Protein AF-A0A950QZ18-F1 (afdb_monomer_lite)

Structure (mmCIF, N/CA/C/O backbone):
data_AF-A0A950QZ18-F1
#
_entry.id   AF-A0A950QZ18-F1
#
loop_
_atom_site.group_PDB
_atom_site.id
_atom_site.type_symbol
_atom_site.label_atom_id
_atom_site.label_alt_id
_atom_site.label_comp_id
_atom_site.label_asym_id
_atom_site.label_entity_id
_atom_site.label_seq_id
_atom_site.pdbx_PDB_ins_code
_atom_site.Cartn_x
_atom_site.Cartn_y
_atom_site.Cartn_z
_atom_site.occupancy
_atom_sit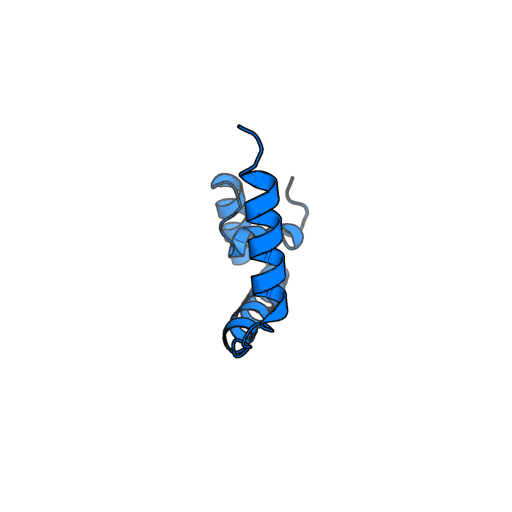e.B_iso_or_equiv
_atom_site.auth_seq_id
_atom_site.auth_comp_id
_atom_site.auth_asym_id
_atom_site.auth_atom_id
_atom_site.pdbx_PDB_model_num
ATOM 1 N N . MET A 1 1 ? 16.571 12.786 -3.465 1.00 61.41 1 MET A N 1
ATOM 2 C CA . MET A 1 1 ? 17.286 12.115 -4.578 1.00 61.41 1 MET A CA 1
ATOM 3 C C . MET A 1 1 ? 17.119 10.612 -4.479 1.00 61.41 1 MET A C 1
ATOM 5 O O . MET A 1 1 ? 17.523 10.071 -3.463 1.00 61.41 1 MET A O 1
ATOM 9 N N . PHE A 1 2 ? 16.556 9.937 -5.482 1.00 64.88 2 PHE A N 1
ATOM 10 C CA . PHE A 1 2 ? 16.549 8.470 -5.520 1.00 64.88 2 PHE A CA 1
ATOM 11 C C . PHE A 1 2 ? 17.983 7.927 -5.470 1.00 64.88 2 PHE A C 1
ATOM 13 O O . PHE A 1 2 ? 18.844 8.395 -6.212 1.00 64.88 2 PHE A O 1
ATOM 20 N N . SER A 1 3 ? 18.246 6.998 -4.551 1.00 76.88 3 SER A N 1
ATOM 21 C CA . SER A 1 3 ? 19.503 6.251 -4.496 1.00 76.88 3 SER A CA 1
ATOM 22 C C . SER A 1 3 ? 19.495 5.157 -5.576 1.00 76.88 3 SER A C 1
ATOM 24 O O . SER A 1 3 ? 18.622 5.131 -6.442 1.00 76.88 3 SER A O 1
ATOM 26 N N . ARG A 1 4 ? 20.458 4.227 -5.540 1.00 86.88 4 ARG A N 1
ATOM 27 C CA . ARG A 1 4 ? 20.537 3.093 -6.482 1.00 86.88 4 ARG A CA 1
ATOM 28 C C . ARG A 1 4 ? 19.266 2.221 -6.516 1.00 86.88 4 ARG A C 1
ATOM 30 O O . ARG A 1 4 ? 19.055 1.507 -7.489 1.00 86.88 4 ARG A O 1
ATOM 37 N N . HIS A 1 5 ? 18.445 2.275 -5.468 1.00 93.62 5 HIS A N 1
ATOM 38 C CA . HIS A 1 5 ? 17.190 1.540 -5.324 1.00 93.62 5 HIS A CA 1
ATOM 39 C C . HIS A 1 5 ? 16.082 2.475 -4.832 1.00 93.62 5 HIS A C 1
ATOM 41 O O . HIS A 1 5 ? 16.348 3.475 -4.162 1.00 93.62 5 HIS A O 1
ATOM 47 N N . VAL A 1 6 ? 14.830 2.132 -5.130 1.00 95.31 6 VAL A N 1
ATOM 48 C CA . VAL A 1 6 ? 13.655 2.938 -4.751 1.00 95.31 6 VAL A CA 1
ATOM 49 C C . VAL A 1 6 ? 12.951 2.438 -3.488 1.00 95.31 6 VAL A C 1
ATOM 51 O O . VAL A 1 6 ? 11.896 2.954 -3.147 1.00 95.31 6 VAL A O 1
ATOM 54 N N . SER A 1 7 ? 13.538 1.485 -2.757 1.00 93.19 7 SER A N 1
ATOM 55 C CA . SER A 1 7 ? 12.931 0.780 -1.614 1.00 93.19 7 SER A CA 1
ATOM 56 C C . SER A 1 7 ? 12.237 1.699 -0.605 1.00 93.19 7 SER A C 1
ATOM 58 O O . SER A 1 7 ? 11.100 1.467 -0.217 1.00 93.19 7 SER A O 1
ATOM 60 N N . ARG A 1 8 ? 12.882 2.813 -0.237 1.00 93.25 8 ARG A N 1
ATOM 61 C CA . ARG A 1 8 ? 12.331 3.779 0.731 1.00 93.25 8 ARG A CA 1
ATOM 62 C C . ARG A 1 8 ? 11.116 4.571 0.233 1.00 93.25 8 ARG A C 1
ATOM 64 O O . ARG A 1 8 ? 10.446 5.211 1.028 1.00 93.25 8 ARG A O 1
ATOM 71 N N . TYR A 1 9 ? 10.885 4.584 -1.076 1.00 94.75 9 TYR A N 1
ATOM 72 C CA . TYR A 1 9 ? 9.779 5.292 -1.717 1.00 94.75 9 TYR A CA 1
ATOM 73 C C . TYR A 1 9 ? 8.591 4.372 -1.993 1.00 94.75 9 TYR A C 1
ATOM 75 O O . TYR A 1 9 ? 7.512 4.870 -2.288 1.00 94.75 9 TYR A O 1
ATOM 83 N N . ILE A 1 10 ? 8.773 3.050 -1.884 1.00 95.44 10 ILE A N 1
ATOM 84 C CA . ILE A 1 10 ? 7.733 2.053 -2.158 1.00 95.44 10 ILE A CA 1
ATOM 85 C C . ILE A 1 10 ? 6.466 2.289 -1.319 1.00 95.44 10 ILE A C 1
ATOM 87 O O . ILE A 1 10 ? 5.401 2.286 -1.928 1.00 95.44 10 ILE A O 1
ATOM 91 N N . PRO A 1 11 ? 6.522 2.543 0.007 1.00 94.62 11 PRO A N 1
ATOM 92 C CA . PRO A 1 11 ? 5.301 2.777 0.784 1.00 94.62 11 PRO A CA 1
ATOM 93 C C . PRO A 1 11 ? 4.511 3.985 0.266 1.00 94.62 11 PRO A C 1
ATOM 95 O O . PRO A 1 11 ? 3.372 3.849 -0.161 1.00 94.62 11 PRO A O 1
ATOM 98 N N . ALA A 1 12 ? 5.169 5.144 0.155 1.00 95.81 12 ALA A N 1
ATOM 99 C CA . ALA A 1 12 ? 4.542 6.362 -0.354 1.00 95.81 12 ALA A CA 1
ATOM 100 C C . ALA A 1 12 ? 4.055 6.225 -1.808 1.00 95.81 12 ALA A C 1
ATOM 102 O O . ALA A 1 12 ? 3.057 6.833 -2.179 1.00 95.81 12 ALA A O 1
ATOM 103 N N . TYR A 1 13 ? 4.735 5.429 -2.637 1.00 96.62 13 TYR A N 1
ATOM 104 C CA . TYR A 1 13 ? 4.279 5.103 -3.988 1.00 96.62 13 TYR A CA 1
ATOM 105 C C . TYR A 1 13 ? 2.981 4.286 -3.967 1.00 96.62 13 TYR A C 1
ATOM 107 O O . TYR A 1 13 ? 2.044 4.616 -4.690 1.00 96.62 13 TYR A O 1
ATOM 115 N N . LEU A 1 14 ? 2.911 3.246 -3.130 1.00 95.44 14 LEU A N 1
ATOM 116 C CA . LEU A 1 14 ? 1.730 2.385 -3.002 1.00 95.44 14 LEU A CA 1
ATOM 117 C C . LEU A 1 14 ? 0.518 3.118 -2.418 1.00 95.44 14 LEU A C 1
ATOM 119 O O . LEU A 1 14 ? -0.608 2.786 -2.788 1.00 95.44 14 LEU A O 1
ATOM 123 N N . ASP A 1 15 ? 0.756 4.109 -1.560 1.00 94.44 15 ASP A N 1
ATOM 124 C CA . ASP A 1 15 ? -0.276 4.949 -0.940 1.00 94.44 15 ASP A CA 1
ATOM 125 C C . ASP A 1 15 ? -0.642 6.185 -1.791 1.00 94.44 15 ASP A C 1
ATOM 127 O O . ASP A 1 15 ? -1.443 7.025 -1.373 1.00 94.44 15 ASP A O 1
ATOM 131 N N . GLY A 1 16 ? -0.036 6.343 -2.977 1.00 96.31 16 GLY A N 1
ATOM 132 C CA . GLY A 1 16 ? -0.285 7.482 -3.869 1.00 96.31 16 GLY A CA 1
ATOM 133 C C . GLY A 1 16 ? 0.178 8.837 -3.314 1.00 96.31 16 GLY A C 1
ATOM 134 O O . GLY A 1 16 ? -0.326 9.873 -3.730 1.00 96.31 16 GLY A O 1
ATOM 135 N N . GLN A 1 17 ? 1.125 8.840 -2.373 1.00 97.62 17 GLN A N 1
ATOM 136 C CA . GLN A 1 17 ? 1.616 10.026 -1.655 1.00 97.62 17 GLN A CA 1
ATOM 137 C C . GLN A 1 17 ? 2.878 10.648 -2.275 1.00 97.62 17 GLN A C 1
ATOM 139 O O . GLN A 1 17 ? 3.448 11.592 -1.726 1.00 97.62 17 GLN A O 1
ATOM 144 N N . LEU A 1 18 ? 3.364 10.119 -3.401 1.00 97.06 18 LEU A N 1
ATOM 145 C CA . LEU A 1 18 ? 4.471 10.728 -4.137 1.00 97.06 18 LEU A CA 1
ATOM 146 C C . LEU A 1 18 ? 3.962 11.797 -5.103 1.00 97.06 18 LEU A C 1
ATOM 148 O O . LEU A 1 18 ? 2.943 11.620 -5.765 1.00 97.06 18 LEU A O 1
ATOM 152 N N . ALA A 1 19 ? 4.740 12.870 -5.260 1.00 96.19 19 ALA A N 1
ATOM 153 C CA . ALA A 1 19 ? 4.551 13.795 -6.370 1.00 96.19 19 ALA A CA 1
ATOM 154 C C . ALA A 1 19 ? 4.671 13.047 -7.711 1.00 96.19 19 ALA A C 1
ATOM 156 O O . ALA A 1 19 ? 5.472 12.117 -7.837 1.00 96.19 19 ALA A O 1
ATOM 157 N N . GLU A 1 20 ? 3.929 13.486 -8.729 1.00 96.31 20 GLU A N 1
ATOM 158 C CA . GLU A 1 20 ? 3.811 12.801 -10.027 1.00 96.31 20 GLU A CA 1
ATOM 159 C C . GLU A 1 20 ? 5.173 12.436 -10.649 1.00 96.31 20 GLU A C 1
ATOM 161 O O . GLU A 1 20 ? 5.392 11.308 -11.096 1.00 96.31 20 GLU A O 1
ATOM 166 N N . ALA A 1 21 ? 6.134 13.363 -10.605 1.00 94.31 21 ALA A N 1
ATOM 167 C CA . ALA A 1 21 ? 7.480 13.139 -11.123 1.00 94.31 21 ALA A CA 1
ATOM 168 C C . ALA A 1 21 ? 8.219 11.998 -10.397 1.00 94.31 21 ALA A C 1
ATOM 170 O O . ALA A 1 21 ? 8.918 11.205 -11.031 1.00 94.31 21 ALA A O 1
ATOM 171 N N . ASP A 1 22 ? 8.059 11.887 -9.079 1.00 95.12 22 ASP A N 1
ATOM 172 C CA . ASP A 1 22 ? 8.697 10.849 -8.269 1.00 95.12 22 ASP A CA 1
ATOM 173 C C . ASP A 1 22 ? 7.950 9.511 -8.367 1.00 95.12 22 ASP A C 1
ATOM 175 O O . ASP A 1 22 ? 8.588 8.452 -8.375 1.00 95.12 22 ASP A O 1
ATOM 179 N N . ALA A 1 23 ? 6.626 9.539 -8.538 1.00 96.88 23 ALA A N 1
ATOM 180 C CA . ALA A 1 23 ? 5.825 8.352 -8.827 1.00 96.88 23 ALA A CA 1
ATOM 181 C C . ALA A 1 23 ? 6.244 7.717 -10.162 1.00 96.88 23 ALA A C 1
ATOM 183 O O . ALA A 1 23 ? 6.609 6.541 -10.197 1.00 96.88 23 ALA A O 1
ATOM 184 N N . ARG A 1 24 ? 6.331 8.515 -11.234 1.00 96.38 24 ARG A N 1
ATO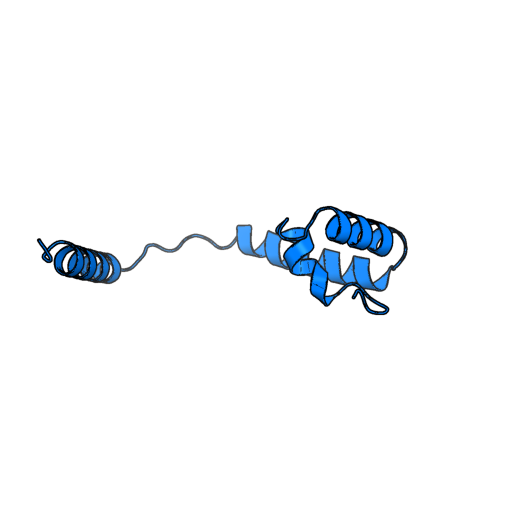M 185 C CA . ARG A 1 24 ? 6.764 8.051 -12.563 1.00 96.38 24 ARG A CA 1
ATOM 186 C C . ARG A 1 24 ? 8.184 7.479 -12.553 1.00 96.38 24 ARG A C 1
ATOM 188 O O . ARG A 1 24 ? 8.469 6.476 -13.205 1.00 96.38 24 ARG A O 1
ATOM 195 N N . ARG A 1 25 ? 9.104 8.103 -11.810 1.00 94.94 25 ARG A N 1
ATOM 196 C CA . ARG A 1 25 ? 10.478 7.589 -11.644 1.00 94.94 25 ARG A CA 1
ATOM 197 C C . ARG A 1 25 ? 10.504 6.261 -10.898 1.00 94.94 25 ARG A C 1
ATOM 199 O O . ARG A 1 25 ? 11.277 5.377 -11.268 1.00 94.94 25 ARG A O 1
ATOM 206 N N . THR A 1 26 ? 9.675 6.129 -9.866 1.00 96.25 26 THR A N 1
ATOM 207 C CA . THR A 1 26 ? 9.525 4.882 -9.110 1.00 96.25 26 THR A CA 1
ATOM 208 C C . THR A 1 26 ? 9.001 3.773 -10.014 1.00 96.25 26 THR A C 1
ATOM 210 O O . THR A 1 26 ? 9.629 2.720 -10.094 1.00 96.25 26 THR A O 1
ATOM 213 N N . GLU A 1 27 ? 7.938 4.034 -10.773 1.00 97.00 27 GLU A N 1
ATOM 214 C CA . GLU A 1 27 ? 7.354 3.089 -11.730 1.00 97.00 27 GLU A CA 1
ATOM 215 C C . GLU A 1 27 ? 8.376 2.618 -12.779 1.00 97.00 27 GLU A C 1
ATOM 217 O O . GLU A 1 27 ? 8.575 1.417 -12.971 1.00 97.00 27 GLU A O 1
ATOM 222 N N . LEU A 1 28 ? 9.115 3.549 -13.394 1.00 96.31 28 LEU A N 1
ATOM 223 C CA . LEU A 1 28 ? 10.169 3.215 -14.356 1.00 96.31 28 LEU A CA 1
ATOM 224 C C . LEU A 1 28 ? 11.255 2.314 -13.742 1.00 96.31 28 LEU A C 1
ATOM 226 O O . LEU A 1 28 ? 11.730 1.369 -14.379 1.00 96.31 28 LEU A O 1
ATOM 230 N N . HIS A 1 29 ? 11.656 2.586 -12.498 1.00 96.69 29 HIS A N 1
ATOM 231 C CA . HIS A 1 29 ? 12.638 1.757 -11.805 1.00 96.69 29 HIS A CA 1
ATOM 232 C C . HIS A 1 29 ? 12.082 0.368 -11.478 1.00 96.69 29 HIS A C 1
ATOM 234 O O . HIS A 1 29 ? 12.781 -0.628 -11.662 1.00 96.69 29 HIS A O 1
ATOM 240 N N . LEU A 1 30 ? 10.824 0.277 -11.041 1.00 96.94 30 LEU A N 1
ATOM 241 C CA . LEU A 1 30 ? 10.160 -1.004 -10.812 1.00 96.94 30 LEU A CA 1
ATOM 242 C C . LEU A 1 30 ? 10.102 -1.828 -12.103 1.00 96.94 30 LEU A C 1
ATOM 244 O O . LEU A 1 30 ? 10.326 -3.027 -12.051 1.00 96.94 30 LEU A O 1
ATOM 248 N N . ASN A 1 31 ? 9.960 -1.230 -13.284 1.00 97.00 31 ASN A N 1
ATOM 249 C CA . ASN A 1 31 ? 10.000 -1.989 -14.542 1.00 97.00 31 ASN A CA 1
ATOM 250 C C . ASN A 1 31 ? 11.370 -2.624 -14.847 1.00 97.00 31 ASN A C 1
ATOM 252 O O . ASN A 1 31 ? 11.447 -3.649 -15.523 1.00 97.00 31 ASN A O 1
ATOM 256 N N . THR A 1 32 ? 12.464 -2.102 -14.289 1.00 96.50 32 THR A N 1
ATOM 257 C CA . THR A 1 32 ? 13.832 -2.537 -14.632 1.00 96.50 32 THR A CA 1
ATOM 258 C C . THR A 1 32 ? 14.567 -3.261 -13.501 1.00 96.50 32 THR A C 1
ATOM 260 O O . THR A 1 32 ? 15.408 -4.116 -13.771 1.00 96.50 32 THR A O 1
ATOM 263 N N . CYS A 1 33 ? 14.228 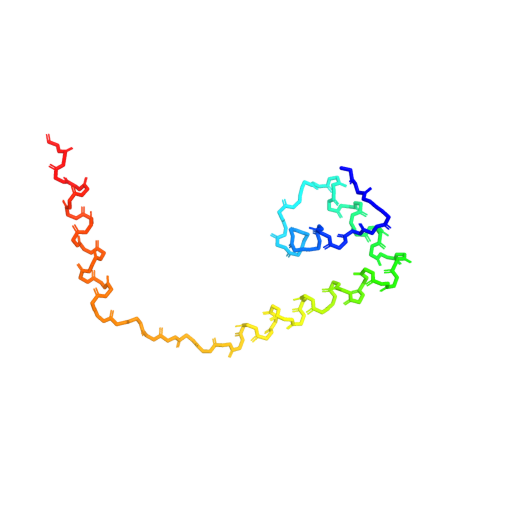-3.008 -12.236 1.00 97.62 33 CYS A N 1
ATOM 264 C CA . CYS A 1 33 ? 14.916 -3.591 -11.086 1.00 97.62 33 CYS A CA 1
ATOM 265 C C . CYS A 1 33 ? 14.114 -4.730 -10.440 1.00 97.62 33 CYS A C 1
ATOM 267 O O . CYS A 1 33 ? 13.153 -4.491 -9.710 1.00 97.62 33 CYS A O 1
ATOM 269 N N . ALA A 1 34 ? 14.561 -5.976 -10.636 1.00 97.00 34 ALA A N 1
ATOM 270 C CA . ALA A 1 34 ? 13.921 -7.157 -10.044 1.00 97.00 34 ALA A CA 1
ATOM 271 C C . ALA A 1 34 ? 13.847 -7.093 -8.511 1.00 97.00 34 ALA A C 1
ATOM 273 O O . ALA A 1 34 ? 12.800 -7.374 -7.945 1.00 97.00 34 ALA A O 1
ATOM 274 N N . ARG A 1 35 ? 14.918 -6.640 -7.848 1.00 96.25 35 ARG A N 1
ATOM 275 C CA . ARG A 1 35 ? 14.951 -6.486 -6.387 1.00 96.25 35 ARG A CA 1
ATOM 276 C C . ARG A 1 35 ? 13.846 -5.557 -5.881 1.00 96.25 35 ARG A C 1
ATOM 278 O O . ARG A 1 35 ? 13.109 -5.922 -4.975 1.00 96.25 35 ARG A O 1
ATOM 285 N N . CYS A 1 36 ? 13.728 -4.364 -6.465 1.00 97.19 36 CYS A N 1
ATOM 286 C CA . CYS A 1 36 ? 12.722 -3.401 -6.023 1.00 97.19 36 CYS A CA 1
ATOM 287 C C . CYS A 1 36 ? 11.297 -3.852 -6.364 1.00 97.19 36 CYS A C 1
ATOM 289 O O . CYS A 1 36 ? 10.384 -3.512 -5.620 1.00 97.19 36 CYS A O 1
ATOM 291 N N . ARG A 1 37 ? 11.095 -4.639 -7.433 1.00 97.25 37 ARG A N 1
ATOM 292 C CA . ARG A 1 37 ? 9.802 -5.303 -7.673 1.00 97.25 37 ARG A CA 1
ATOM 293 C C . ARG A 1 37 ? 9.461 -6.292 -6.575 1.00 97.25 37 ARG A C 1
ATOM 295 O O . ARG A 1 37 ? 8.368 -6.202 -6.037 1.00 97.25 37 ARG A O 1
ATOM 302 N N . THR A 1 38 ? 10.393 -7.174 -6.214 1.00 97.81 38 THR A N 1
ATOM 303 C CA . THR A 1 38 ? 10.176 -8.150 -5.139 1.00 97.81 38 THR A CA 1
ATOM 304 C C . THR A 1 38 ? 9.799 -7.453 -3.835 1.00 97.81 38 THR A C 1
ATOM 306 O O . THR A 1 38 ? 8.776 -7.787 -3.250 1.00 97.81 38 THR A O 1
ATOM 309 N N . GLU A 1 39 ? 10.556 -6.427 -3.436 1.00 96.69 39 GLU A N 1
ATOM 310 C CA . GLU A 1 39 ? 10.252 -5.630 -2.239 1.00 96.69 39 GLU A CA 1
ATOM 311 C C . GLU A 1 39 ? 8.872 -4.941 -2.347 1.00 96.69 39 GLU A C 1
ATOM 313 O O . GLU A 1 39 ? 8.111 -4.907 -1.383 1.00 96.69 39 GLU A O 1
ATOM 318 N N . CYS A 1 40 ? 8.500 -4.426 -3.526 1.00 97.62 40 CYS A N 1
ATOM 319 C CA . CYS A 1 40 ? 7.183 -3.820 -3.758 1.00 97.62 40 CYS A CA 1
ATOM 320 C C . CYS A 1 40 ? 6.044 -4.836 -3.605 1.00 97.62 40 CYS A C 1
ATOM 322 O O . CYS A 1 40 ? 5.034 -4.546 -2.962 1.00 97.62 40 CYS A O 1
ATOM 324 N N . ASP A 1 41 ? 6.213 -6.032 -4.163 1.00 97.56 41 ASP A N 1
ATOM 325 C CA . ASP A 1 41 ? 5.218 -7.098 -4.094 1.00 97.56 41 ASP A CA 1
ATOM 326 C C . ASP A 1 41 ? 5.082 -7.662 -2.673 1.00 97.56 41 ASP A C 1
ATOM 328 O O . ASP A 1 41 ? 3.982 -8.024 -2.263 1.00 97.56 41 ASP A O 1
ATOM 332 N N . GLU A 1 42 ? 6.164 -7.722 -1.894 1.00 96.88 42 GLU A N 1
ATOM 333 C CA . GLU A 1 42 ? 6.117 -8.080 -0.468 1.00 96.88 42 GLU A CA 1
ATOM 334 C C . GLU A 1 42 ? 5.281 -7.082 0.342 1.00 96.88 42 GLU A C 1
ATOM 336 O O . GLU A 1 42 ? 4.398 -7.495 1.096 1.00 96.88 42 GLU A O 1
ATOM 341 N N . VAL A 1 43 ? 5.485 -5.776 0.135 1.00 95.62 43 VAL A N 1
ATOM 342 C CA . VAL A 1 43 ? 4.692 -4.737 0.815 1.00 95.62 43 VAL A CA 1
ATOM 343 C C . VAL A 1 43 ? 3.218 -4.810 0.405 1.00 95.62 43 VAL A C 1
ATOM 345 O O . VAL A 1 43 ? 2.342 -4.750 1.269 1.00 95.62 43 VAL A O 1
ATOM 348 N N . LYS A 1 44 ? 2.923 -5.002 -0.891 1.00 95.44 44 LYS A N 1
ATOM 349 C CA . LYS A 1 44 ? 1.543 -5.194 -1.377 1.00 95.44 44 LYS A CA 1
ATOM 350 C C . LYS A 1 44 ? 0.870 -6.392 -0.714 1.00 95.44 44 LYS A C 1
ATOM 352 O O . LYS A 1 44 ? -0.228 -6.242 -0.191 1.00 95.44 44 LYS A O 1
ATOM 357 N N . ARG A 1 45 ? 1.544 -7.547 -0.661 1.00 95.19 45 ARG A N 1
ATOM 358 C CA . ARG A 1 45 ? 1.015 -8.746 0.013 1.00 95.19 45 ARG A CA 1
ATOM 359 C C . ARG A 1 45 ? 0.718 -8.481 1.486 1.00 95.19 45 ARG A C 1
ATOM 361 O O . ARG A 1 45 ? -0.338 -8.877 1.962 1.00 95.19 45 ARG A O 1
ATOM 368 N N . GLY A 1 46 ? 1.617 -7.794 2.194 1.00 93.62 46 GLY A N 1
ATOM 369 C CA . GLY A 1 46 ? 1.389 -7.403 3.588 1.00 93.62 46 GLY A CA 1
ATOM 370 C C . GLY A 1 46 ? 0.133 -6.545 3.758 1.00 93.62 46 GLY A C 1
ATOM 371 O O . GLY A 1 46 ? -0.688 -6.822 4.628 1.00 93.62 46 GLY A O 1
ATOM 372 N N . ARG A 1 47 ? -0.059 -5.547 2.887 1.00 90.75 47 ARG A N 1
ATOM 373 C CA . ARG A 1 47 ? -1.262 -4.701 2.878 1.00 90.75 47 ARG A CA 1
ATOM 374 C C . ARG A 1 47 ? -2.530 -5.503 2.590 1.00 90.75 47 ARG A C 1
ATOM 376 O O . ARG A 1 47 ? -3.526 -5.326 3.282 1.00 90.75 47 ARG A O 1
ATOM 383 N N . ASP A 1 48 ? -2.493 -6.384 1.598 1.00 91.81 48 ASP A N 1
ATOM 384 C CA . ASP A 1 48 ? -3.660 -7.174 1.206 1.00 91.81 48 ASP A CA 1
ATOM 385 C C . ASP A 1 48 ? -4.064 -8.157 2.323 1.00 91.81 48 ASP A C 1
ATOM 387 O O . ASP A 1 48 ? -5.249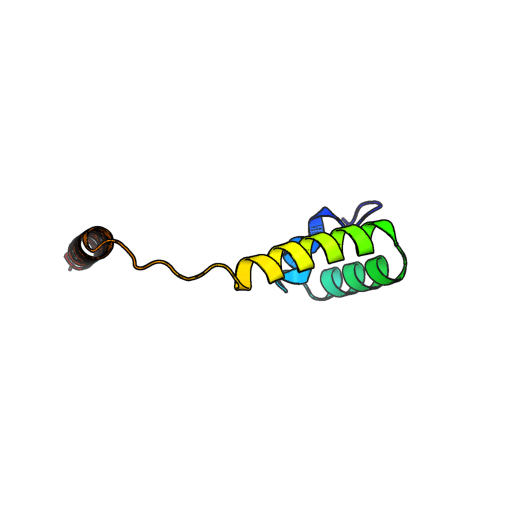 -8.352 2.577 1.00 91.81 48 ASP A O 1
ATOM 391 N N . LEU A 1 49 ? -3.098 -8.698 3.077 1.00 93.62 49 LEU A N 1
ATOM 392 C CA . LEU A 1 49 ? -3.374 -9.497 4.277 1.00 93.62 49 LEU A CA 1
ATOM 393 C C . LEU A 1 49 ? -4.074 -8.687 5.378 1.00 93.62 49 LEU A C 1
ATOM 395 O O . LEU A 1 49 ? -4.966 -9.215 6.042 1.00 93.62 49 LEU A O 1
ATOM 399 N N . LEU A 1 50 ? -3.712 -7.412 5.561 1.00 91.38 50 LEU A N 1
ATOM 400 C CA . LEU A 1 50 ? -4.362 -6.544 6.550 1.00 91.38 50 LEU A CA 1
ATOM 401 C C . LEU A 1 50 ? -5.845 -6.298 6.235 1.00 91.38 50 LEU A C 1
ATOM 403 O O . LEU A 1 50 ? -6.629 -6.126 7.164 1.00 91.38 50 LEU A O 1
ATOM 407 N N . LEU A 1 51 ? -6.255 -6.350 4.962 1.00 89.25 51 LEU A N 1
ATOM 408 C CA . LEU A 1 51 ? -7.669 -6.227 4.571 1.00 89.25 51 LEU A CA 1
ATOM 409 C C . LEU A 1 51 ? -8.537 -7.390 5.075 1.00 89.25 51 LEU A C 1
ATOM 411 O O . LEU A 1 51 ? -9.759 -7.269 5.119 1.00 89.25 51 LEU A O 1
ATOM 415 N N . HIS A 1 52 ? -7.922 -8.508 5.462 1.00 92.38 52 HIS A N 1
ATOM 416 C CA . HIS A 1 52 ? -8.613 -9.670 6.016 1.00 92.38 52 HIS A CA 1
ATOM 417 C C . HIS A 1 52 ? -8.655 -9.683 7.549 1.00 92.38 52 HIS A C 1
ATOM 419 O O . HIS A 1 52 ? -9.208 -10.617 8.132 1.00 92.38 52 HIS A O 1
ATOM 425 N N . VAL A 1 53 ? -8.087 -8.674 8.215 1.00 92.94 53 VAL A N 1
ATOM 426 C CA . VAL A 1 53 ? -8.182 -8.547 9.672 1.00 92.94 53 VAL A CA 1
ATOM 427 C C . VAL A 1 53 ? -9.607 -8.108 10.024 1.00 92.94 53 VAL A C 1
ATOM 429 O O . VAL A 1 53 ? -10.035 -7.040 9.579 1.00 92.94 53 VAL A O 1
ATOM 432 N N . PRO A 1 54 ? -10.369 -8.906 10.798 1.00 90.81 54 PRO A N 1
ATOM 433 C CA . PRO A 1 54 ? -11.732 -8.542 11.148 1.00 90.81 54 PRO A CA 1
ATOM 434 C C . PRO A 1 54 ? -11.733 -7.283 12.027 1.00 90.81 54 PRO A C 1
ATOM 436 O O . PRO A 1 54 ? -10.888 -7.164 12.922 1.00 90.81 54 PRO A O 1
ATOM 439 N N . PRO A 1 55 ? -12.678 -6.352 11.815 1.00 89.81 55 PRO A N 1
ATOM 440 C CA . PRO A 1 55 ? -12.845 -5.229 12.721 1.00 89.81 55 PRO A CA 1
ATOM 441 C C . PRO A 1 55 ? -13.251 -5.749 14.104 1.00 89.81 55 PRO A C 1
ATOM 443 O O . PRO A 1 55 ? -14.045 -6.683 14.223 1.00 89.81 55 PRO A O 1
ATOM 446 N N . ILE A 1 56 ? -12.702 -5.133 15.147 1.00 92.69 56 ILE A N 1
ATOM 447 C CA . ILE A 1 56 ? -13.106 -5.386 16.530 1.00 92.69 56 ILE A CA 1
ATOM 448 C C . ILE A 1 56 ? -13.968 -4.228 17.017 1.00 92.69 56 ILE A C 1
ATOM 450 O O . ILE A 1 56 ? -13.699 -3.070 16.696 1.00 92.69 56 ILE A O 1
ATOM 454 N N . GLU A 1 57 ? -14.994 -4.546 17.801 1.00 93.19 57 GLU A N 1
ATOM 455 C CA . GLU A 1 57 ? -15.827 -3.525 18.428 1.00 93.19 57 GLU A CA 1
ATOM 456 C C . GLU A 1 57 ? -15.004 -2.754 19.466 1.00 93.19 57 GLU A C 1
ATOM 458 O O . GLU A 1 57 ? -14.284 -3.346 20.280 1.00 93.19 57 GLU A O 1
ATOM 463 N N . ALA A 1 58 ? -15.096 -1.426 19.436 1.00 92.19 58 ALA A N 1
ATOM 464 C CA . ALA A 1 58 ? -14.404 -0.592 20.405 1.00 92.19 58 ALA A CA 1
ATOM 465 C C . ALA A 1 58 ? -15.044 -0.750 21.800 1.00 92.19 58 ALA A C 1
ATOM 467 O O . ALA A 1 58 ? -16.271 -0.769 21.916 1.00 92.19 58 ALA A O 1
ATOM 468 N N . PRO A 1 59 ? -14.255 -0.812 22.890 1.00 95.50 59 PRO A N 1
ATOM 469 C CA . PRO A 1 59 ? -14.809 -0.784 24.239 1.00 95.50 59 PRO A CA 1
ATOM 470 C C . PRO A 1 59 ? -15.634 0.486 24.476 1.00 95.50 59 PRO A C 1
ATOM 472 O O . PRO A 1 59 ? -15.204 1.579 24.111 1.00 95.50 59 PRO A O 1
ATOM 475 N N . ALA A 1 60 ? -16.769 0.370 25.173 1.00 92.00 60 ALA A N 1
ATOM 476 C CA . ALA A 1 60 ? -17.653 1.508 25.462 1.00 92.00 60 ALA A CA 1
ATOM 477 C C . ALA A 1 60 ? -16.940 2.684 26.165 1.00 92.00 60 ALA A C 1
ATOM 479 O O . ALA A 1 60 ? -17.299 3.842 25.969 1.00 92.00 60 ALA A O 1
ATOM 480 N N . SER A 1 61 ? -15.881 2.404 26.934 1.00 95.31 61 SER A N 1
ATOM 481 C CA . SER A 1 61 ? -15.054 3.421 27.596 1.00 95.31 61 SER A CA 1
ATOM 482 C C . SER A 1 61 ? -14.345 4.378 26.629 1.00 95.31 61 SER A C 1
ATOM 484 O O . SER A 1 61 ? -14.018 5.504 27.018 1.00 95.31 61 SER A O 1
ATOM 486 N N . ILE A 1 62 ? -14.115 3.964 25.378 1.00 95.44 62 ILE A N 1
ATOM 487 C CA . ILE A 1 62 ? -13.555 4.825 24.331 1.00 95.44 62 ILE A CA 1
ATOM 488 C C . ILE A 1 62 ? -14.547 5.937 23.987 1.00 95.44 62 ILE A C 1
ATOM 490 O O . ILE A 1 62 ? -14.145 7.098 23.927 1.00 95.44 62 ILE A O 1
ATOM 494 N N . TRP A 1 63 ? -15.839 5.620 23.858 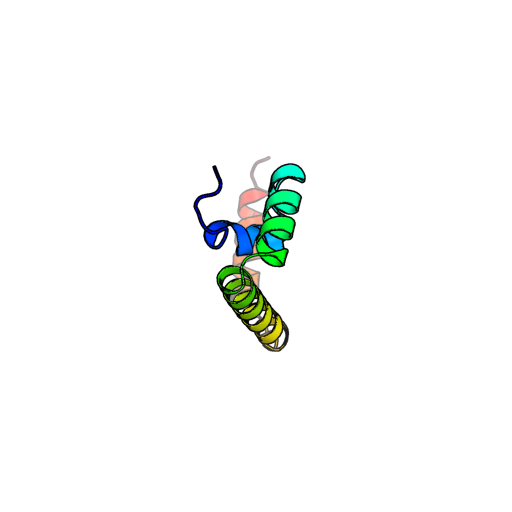1.00 93.88 63 TRP A N 1
ATOM 495 C CA . TRP A 1 63 ? -16.868 6.621 23.565 1.00 93.88 63 TRP A CA 1
ATOM 496 C C . TRP A 1 63 ? -17.015 7.642 24.685 1.00 93.88 63 TRP A C 1
ATOM 498 O O . TRP A 1 63 ? -16.908 8.836 24.418 1.00 93.88 63 TRP A O 1
ATOM 508 N N . SER A 1 64 ? -17.087 7.192 25.940 1.00 94.44 64 SER A N 1
ATOM 509 C CA . SER A 1 64 ? -17.123 8.107 27.091 1.00 94.44 64 SER A CA 1
ATOM 510 C C . SER A 1 64 ? -15.887 9.013 27.164 1.00 94.44 64 SER A C 1
ATOM 512 O O . SER A 1 64 ? -15.957 10.156 27.615 1.00 94.44 64 SER A O 1
ATOM 514 N N . SER A 1 65 ? -14.728 8.520 26.717 1.00 94.56 65 SER A N 1
ATOM 515 C CA . SER A 1 65 ? -13.506 9.327 26.663 1.00 94.56 65 SER A CA 1
ATOM 516 C C . SER A 1 65 ? -13.566 10.391 25.566 1.00 94.56 65 SER A C 1
ATOM 518 O O . SER A 1 65 ? -13.118 11.512 25.800 1.00 94.56 65 SER A O 1
ATOM 520 N N . ILE A 1 66 ? -14.122 10.056 24.399 1.00 95.00 66 ILE A N 1
ATOM 521 C CA . ILE A 1 66 ? -14.298 10.981 23.271 1.00 95.00 66 ILE A CA 1
ATOM 522 C C . ILE A 1 66 ? -15.304 12.079 23.628 1.00 95.00 66 ILE A C 1
ATOM 524 O O . ILE A 1 66 ? -14.990 13.255 23.457 1.00 95.00 66 ILE A O 1
ATOM 528 N N . GLU A 1 67 ? -16.463 11.716 24.181 1.00 95.19 67 GLU A N 1
ATOM 529 C CA . GLU A 1 67 ? -17.504 12.658 24.622 1.00 95.19 67 GLU A CA 1
ATOM 530 C C . GLU A 1 67 ? -16.933 13.708 25.579 1.00 95.19 67 GLU A C 1
ATOM 532 O O . GLU A 1 67 ? -17.033 14.909 25.329 1.00 95.19 67 GLU A O 1
ATOM 537 N N . ARG A 1 68 ? -16.202 13.259 26.603 1.00 94.25 68 ARG A N 1
ATOM 538 C CA . ARG A 1 68 ? -15.564 14.141 27.585 1.00 94.25 68 ARG A CA 1
ATOM 539 C C . ARG A 1 68 ? -14.589 15.145 26.956 1.00 94.25 68 ARG A C 1
ATOM 541 O O . ARG A 1 68 ? -14.504 16.284 27.411 1.00 94.25 68 ARG A O 1
ATOM 548 N N . VAL A 1 69 ? -13.827 14.740 25.936 1.00 95.12 69 VAL A N 1
ATOM 549 C CA . VAL A 1 69 ? -12.894 15.643 25.232 1.00 95.12 69 VAL A CA 1
ATOM 550 C C . VAL A 1 69 ? -13.653 16.669 24.387 1.00 95.12 69 VAL A C 1
ATOM 552 O O . VAL A 1 69 ? -13.264 17.840 24.347 1.00 95.12 69 VAL A O 1
ATOM 555 N N . LEU A 1 70 ? -14.745 16.260 23.738 1.00 94.81 70 LEU A N 1
ATOM 556 C CA . LEU A 1 70 ? -15.589 17.161 22.951 1.00 94.81 70 LEU A CA 1
ATOM 557 C C . LEU A 1 70 ? -16.271 18.215 23.839 1.00 94.81 70 LEU A C 1
ATOM 559 O O . LEU A 1 70 ? -16.253 19.396 23.495 1.00 94.81 70 LEU A O 1
ATOM 563 N N . GLU A 1 71 ? -16.781 17.828 25.009 1.00 93.19 71 GLU A N 1
ATOM 564 C CA . GLU A 1 71 ? -17.397 18.743 25.986 1.00 93.19 71 GLU A CA 1
ATOM 565 C C . GLU A 1 71 ? -16.415 19.811 26.493 1.00 93.19 71 GLU A C 1
ATOM 567 O O . GLU A 1 71 ? -16.751 20.995 26.587 1.00 93.19 71 GLU A O 1
ATOM 572 N N . GLN A 1 72 ? -15.170 19.414 26.767 1.00 85.56 72 GLN A N 1
ATOM 573 C CA . GLN A 1 72 ? -14.108 20.324 27.213 1.00 85.56 72 GLN A CA 1
ATOM 574 C C . GLN A 1 72 ? -13.679 21.298 26.113 1.00 85.56 72 GLN A C 1
ATOM 576 O O . GLN A 1 72 ? -13.336 22.442 26.402 1.00 85.56 72 GLN A O 1
ATOM 581 N N . SER A 1 73 ? -13.727 20.856 24.855 1.00 78.62 73 SER A N 1
ATOM 582 C CA . SER A 1 73 ? -13.373 21.677 23.692 1.00 78.62 73 SER A CA 1
ATOM 583 C C . SER A 1 73 ? -14.494 22.650 23.301 1.00 78.62 73 SER A C 1
ATOM 585 O O . SER A 1 73 ? -14.214 23.719 22.766 1.00 78.62 73 SER A O 1
ATOM 587 N N . GLY A 1 74 ? -15.758 22.304 23.580 1.00 64.69 74 GLY A N 1
ATOM 588 C CA . GLY A 1 74 ? -16.934 23.139 23.303 1.00 64.69 74 GLY A CA 1
ATOM 589 C C . GLY A 1 74 ? -17.276 24.171 24.386 1.00 64.69 74 GLY A C 1
ATOM 590 O O . GLY A 1 74 ? -18.072 25.068 24.130 1.00 64.69 74 GLY A O 1
ATOM 591 N N . SER A 1 75 ? -16.6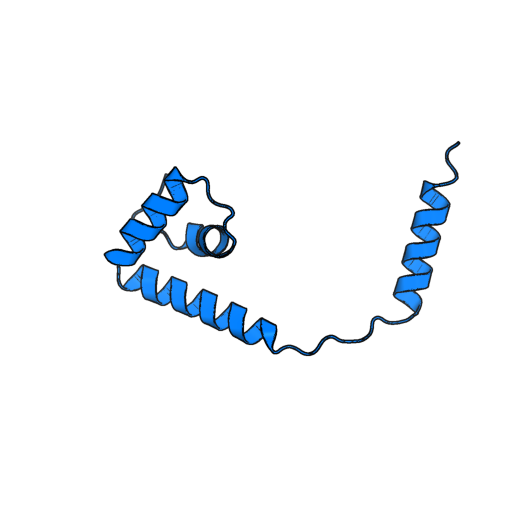68 24.091 25.573 1.00 58.88 75 SER A N 1
ATOM 592 C CA . SER A 1 75 ? -16.949 24.993 26.708 1.00 58.88 75 SER A CA 1
ATOM 593 C C . SER A 1 75 ? -16.110 26.285 26.713 1.00 58.88 75 SER A C 1
ATOM 595 O O . SER A 1 75 ? -16.022 26.966 27.733 1.00 58.88 75 SER A O 1
ATOM 597 N N . GLY A 1 76 ? -15.471 26.621 25.588 1.00 58.31 76 GLY A N 1
ATOM 598 C CA . GLY A 1 76 ? -14.721 27.863 25.382 1.00 58.31 76 GLY A CA 1
ATOM 599 C C . GLY A 1 76 ? -15.460 28.843 24.470 1.00 58.31 76 GLY A C 1
ATOM 600 O O . GLY A 1 76 ? -14.965 29.150 23.390 1.00 58.31 76 GLY A O 1
ATOM 601 N N . THR A 1 77 ? -16.652 29.295 24.868 1.00 49.91 77 THR A N 1
ATOM 602 C CA . THR A 1 77 ? -17.316 30.507 24.338 1.00 49.91 77 THR A CA 1
ATOM 603 C C . THR A 1 77 ? -17.773 31.348 25.519 1.00 49.91 77 THR A C 1
ATOM 605 O O . THR A 1 77 ? -17.667 32.589 25.429 1.00 49.91 77 THR A O 1
#

Foldseek 3Di:
DDDPACLVCLVCLVVVNDDPVVNVVNVVRCVPDPVNVVSNVVVVVVVVVVVPDDDDDDPPVVVVVVVVVVVVVVPPD

pLDDT: mean 91.53, std 10.02, range [49.91, 97.81]

Sequence (77 aa):
MFSRHVSRYIPAYLDGQLAEADARRTELHLNTCARCRTECDEVKRGRDLLLHVPPIEAPASIWSSIERVLEQSGSGT

Secondary structure (DSSP, 8-state):
---S--GGGHHHHHTT-S-HHHHHHHHHHHHH-HHHHHHHHHHHHHHHHHTTSPPPPPPHHHHHHHHHHHHHHH---

Radius of gyration: 20.5 Å; chains: 1; bounding box: 38×40×42 Å